Protein AF-A0A7V8NV10-F1 (afdb_monomer_lite)

Radius of gyration: 12.24 Å; chains: 1; bounding box: 25×38×28 Å

Structure (mmCIF, N/CA/C/O backbone):
data_AF-A0A7V8NV10-F1
#
_entry.id   AF-A0A7V8NV10-F1
#
loop_
_atom_site.group_PDB
_atom_site.id
_atom_site.type_symbol
_atom_site.label_atom_id
_atom_site.label_alt_id
_atom_site.label_comp_id
_atom_site.label_asym_id
_atom_site.label_entity_id
_atom_site.label_seq_id
_atom_site.pdbx_PDB_ins_code
_atom_site.Cartn_x
_atom_site.Cartn_y
_atom_site.Cartn_z
_atom_site.occupancy
_atom_site.B_iso_or_equiv
_atom_site.auth_seq_id
_atom_site.auth_comp_id
_atom_site.auth_asym_id
_atom_site.auth_atom_id
_atom_site.pdbx_PDB_model_num
ATOM 1 N N . MET A 1 1 ? 5.918 -14.297 -1.307 1.00 75.62 1 MET A N 1
ATOM 2 C CA . MET A 1 1 ? 4.543 -14.675 -1.708 1.00 75.62 1 MET A CA 1
ATOM 3 C C . MET A 1 1 ? 3.640 -14.989 -0.520 1.00 75.62 1 MET A C 1
ATOM 5 O O . MET A 1 1 ? 2.684 -14.253 -0.336 1.00 75.62 1 MET A O 1
ATOM 9 N N . ALA A 1 2 ? 3.949 -15.976 0.332 1.00 89.56 2 ALA A N 1
ATOM 10 C CA . ALA A 1 2 ? 3.114 -16.298 1.505 1.00 89.56 2 ALA A CA 1
ATOM 11 C C . ALA A 1 2 ? 2.865 -15.093 2.442 1.00 89.56 2 ALA A C 1
ATOM 13 O O . ALA A 1 2 ? 1.727 -14.798 2.788 1.00 89.56 2 ALA A O 1
ATOM 14 N N . GLN A 1 3 ? 3.912 -14.327 2.766 1.00 89.75 3 GLN A N 1
ATOM 15 C CA . GLN A 1 3 ? 3.790 -13.108 3.582 1.00 89.75 3 GLN A CA 1
ATOM 16 C C . GLN A 1 3 ? 2.919 -12.020 2.935 1.00 89.75 3 GLN A C 1
ATOM 18 O O . GLN A 1 3 ? 2.241 -11.284 3.638 1.00 89.75 3 GLN A O 1
ATOM 23 N N . TYR A 1 4 ? 2.916 -11.927 1.602 1.00 92.88 4 TYR A N 1
ATOM 24 C CA . TYR A 1 4 ? 2.077 -10.961 0.888 1.00 92.88 4 TYR A CA 1
ATOM 25 C C . TYR A 1 4 ? 0.600 -11.338 0.997 1.00 92.88 4 TYR A C 1
ATOM 27 O O . TYR A 1 4 ? -0.231 -10.494 1.305 1.00 92.88 4 TYR A O 1
ATOM 35 N N . GLN A 1 5 ? 0.277 -12.620 0.818 1.00 93.38 5 GLN A N 1
ATOM 36 C CA . GLN A 1 5 ? -1.091 -13.105 0.998 1.00 93.38 5 GLN A CA 1
ATOM 37 C C . GLN A 1 5 ? -1.575 -12.917 2.439 1.00 93.38 5 GLN A C 1
ATOM 39 O O . GLN A 1 5 ? -2.704 -12.478 2.637 1.00 93.38 5 GLN A O 1
ATOM 44 N N . MET A 1 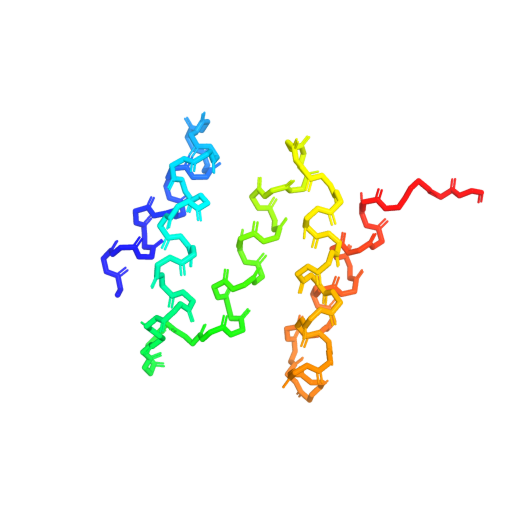6 ? -0.711 -13.171 3.427 1.00 93.31 6 MET A N 1
ATOM 45 C CA . MET A 1 6 ? -1.002 -12.894 4.836 1.00 93.31 6 MET A CA 1
ATOM 46 C C . MET A 1 6 ? -1.342 -11.415 5.054 1.00 93.31 6 MET A C 1
ATOM 48 O O . MET A 1 6 ? -2.399 -11.110 5.591 1.00 93.31 6 MET A O 1
ATOM 52 N N . ALA A 1 7 ? -0.506 -10.500 4.552 1.00 94.94 7 ALA A N 1
ATOM 53 C CA . ALA A 1 7 ? -0.729 -9.062 4.684 1.00 94.94 7 ALA A CA 1
ATOM 54 C C . ALA A 1 7 ? -2.063 -8.613 4.063 1.00 94.94 7 ALA A C 1
ATOM 56 O O . ALA A 1 7 ? -2.786 -7.810 4.646 1.00 94.94 7 ALA A O 1
ATOM 57 N N . ILE A 1 8 ? -2.431 -9.173 2.907 1.00 95.06 8 ILE A N 1
ATOM 58 C CA . ILE A 1 8 ? -3.724 -8.906 2.261 1.00 95.06 8 ILE A CA 1
ATOM 59 C C . ILE A 1 8 ? -4.893 -9.409 3.119 1.00 95.06 8 ILE A C 1
ATOM 61 O O . ILE A 1 8 ? -5.912 -8.724 3.227 1.00 95.06 8 ILE A O 1
ATOM 65 N N . ILE A 1 9 ? -4.771 -10.596 3.719 1.00 95.31 9 ILE A N 1
ATOM 66 C CA . ILE A 1 9 ? -5.794 -11.141 4.619 1.00 95.31 9 ILE A CA 1
ATOM 67 C C . ILE A 1 9 ? -5.922 -10.254 5.858 1.00 95.31 9 ILE A C 1
ATOM 69 O O . ILE A 1 9 ? -7.036 -9.860 6.199 1.00 95.31 9 ILE A O 1
ATOM 73 N N . ASP A 1 10 ? -4.814 -9.876 6.491 1.00 93.75 10 ASP A N 1
ATOM 74 C CA . ASP A 1 10 ? -4.813 -9.014 7.676 1.00 93.75 10 ASP A CA 1
ATOM 75 C C . ASP A 1 10 ? -5.447 -7.644 7.374 1.00 93.75 10 ASP A C 1
ATOM 77 O O . ASP A 1 10 ? -6.315 -7.186 8.120 1.00 93.75 10 ASP A O 1
ATOM 81 N N . ALA A 1 11 ? -5.131 -7.041 6.221 1.00 93.62 11 ALA A N 1
ATOM 82 C CA . ALA A 1 11 ? -5.713 -5.766 5.798 1.00 93.62 11 ALA A CA 1
ATOM 83 C C . ALA A 1 11 ? -7.239 -5.851 5.633 1.00 93.62 11 ALA A C 1
ATOM 85 O O . ALA A 1 11 ? -7.958 -4.910 5.962 1.00 93.62 11 ALA A O 1
ATOM 86 N N . ARG A 1 12 ? -7.752 -6.989 5.146 1.00 91.19 12 ARG A N 1
ATOM 87 C CA . ARG A 1 12 ? -9.190 -7.208 4.904 1.00 91.19 12 ARG A CA 1
ATOM 88 C C . ARG A 1 12 ? -9.961 -7.694 6.126 1.00 91.19 12 ARG A C 1
ATOM 90 O O . ARG A 1 12 ? -11.174 -7.531 6.173 1.00 91.19 12 ARG A O 1
ATOM 97 N N . THR A 1 13 ? -9.285 -8.307 7.092 1.00 92.44 13 THR A N 1
ATOM 98 C CA . THR A 1 13 ? -9.910 -8.917 8.281 1.00 92.44 13 THR A CA 1
ATOM 99 C C . THR A 1 13 ? -9.901 -7.996 9.502 1.00 92.44 13 THR A C 1
ATOM 101 O O . THR A 1 13 ? -10.169 -8.442 10.615 1.00 92.44 13 THR A O 1
ATOM 104 N N . GLY A 1 14 ? -9.630 -6.701 9.303 1.00 88.81 14 GLY A N 1
ATOM 105 C CA . GLY A 1 14 ? -9.652 -5.702 10.373 1.00 88.81 14 GLY A CA 1
ATOM 106 C C . GLY A 1 14 ? -8.363 -5.633 11.191 1.00 88.81 14 GLY A C 1
ATOM 107 O O . GLY A 1 14 ? -8.386 -5.105 12.298 1.00 88.81 14 GLY A O 1
ATOM 108 N N . LYS A 1 15 ? -7.237 -6.126 10.654 1.00 93.69 15 LYS A N 1
ATOM 109 C CA . LYS A 1 15 ? -5.894 -6.007 11.250 1.00 93.69 15 LYS A CA 1
ATOM 110 C C . LYS A 1 15 ? -4.957 -5.144 10.385 1.00 93.69 15 LYS A C 1
ATOM 112 O O . LYS A 1 15 ? -3.884 -5.607 9.986 1.00 93.69 15 LYS A O 1
ATOM 117 N N . PRO A 1 16 ? -5.327 -3.888 10.067 1.00 92.25 16 PRO A N 1
ATOM 118 C CA . PRO A 1 16 ? -4.542 -3.045 9.164 1.00 92.25 16 PRO A CA 1
ATOM 119 C C . PRO A 1 16 ? -3.129 -2.750 9.693 1.00 92.25 16 PRO A C 1
ATOM 121 O O . PRO A 1 16 ? -2.195 -2.641 8.903 1.00 92.25 16 PRO A O 1
ATOM 124 N N . ASP A 1 17 ? -2.928 -2.694 11.012 1.00 92.00 17 ASP A N 1
ATOM 125 C CA . ASP A 1 17 ? -1.605 -2.434 11.596 1.00 92.00 17 ASP A CA 1
ATOM 126 C C . ASP A 1 17 ? -0.622 -3.593 11.386 1.00 92.00 17 ASP A C 1
ATOM 128 O O . ASP A 1 17 ? 0.557 -3.374 11.094 1.00 92.00 17 ASP A O 1
ATOM 132 N N . ASP A 1 18 ? -1.094 -4.835 11.508 1.00 93.75 18 ASP A N 1
ATOM 133 C CA . ASP A 1 18 ? -0.266 -6.020 11.270 1.00 93.75 18 ASP A CA 1
ATOM 134 C C . ASP A 1 18 ? 0.021 -6.194 9.778 1.00 93.75 18 ASP A C 1
ATOM 136 O O . ASP A 1 18 ? 1.169 -6.435 9.388 1.00 93.75 18 ASP A O 1
ATOM 140 N N . ALA A 1 19 ? -0.979 -5.933 8.933 1.00 95.69 19 ALA A N 1
ATOM 141 C CA . ALA A 1 19 ? -0.797 -5.867 7.491 1.00 95.69 19 ALA A CA 1
ATOM 142 C C . ALA A 1 19 ? 0.255 -4.824 7.091 1.00 95.69 19 ALA A C 1
ATOM 144 O O . ALA A 1 19 ? 1.156 -5.125 6.307 1.00 95.69 19 ALA A O 1
ATOM 145 N N . ALA A 1 20 ? 0.207 -3.621 7.671 1.00 95.62 20 ALA A N 1
ATOM 146 C CA . ALA A 1 20 ? 1.174 -2.566 7.389 1.00 95.62 20 ALA A CA 1
ATOM 147 C C . ALA A 1 20 ? 2.610 -2.980 7.757 1.00 95.62 20 ALA A C 1
ATOM 149 O O . ALA A 1 20 ? 3.542 -2.709 6.996 1.00 95.62 20 ALA A O 1
ATOM 150 N N . LYS A 1 21 ? 2.818 -3.685 8.880 1.00 95.12 21 LYS A N 1
ATOM 151 C CA . LYS A 1 21 ? 4.142 -4.232 9.246 1.00 95.12 21 LYS A CA 1
ATOM 152 C C . LYS A 1 21 ? 4.643 -5.237 8.209 1.00 95.12 21 LYS A C 1
ATOM 154 O O . LYS A 1 21 ? 5.802 -5.164 7.795 1.00 95.12 21 LYS A O 1
ATOM 159 N N . LEU A 1 22 ? 3.778 -6.152 7.770 1.00 95.62 22 LEU A N 1
ATOM 160 C CA . LEU A 1 22 ? 4.128 -7.150 6.760 1.00 95.62 22 LEU A CA 1
ATOM 161 C C . LEU A 1 22 ? 4.445 -6.500 5.409 1.00 95.62 22 LEU A C 1
ATOM 163 O O . LEU A 1 22 ? 5.456 -6.843 4.795 1.00 95.62 22 LEU A O 1
ATOM 167 N N . PHE A 1 23 ? 3.646 -5.527 4.967 1.00 96.44 23 PHE A N 1
ATOM 168 C CA . PHE A 1 23 ? 3.923 -4.794 3.734 1.00 96.44 23 PHE A CA 1
ATOM 169 C C . PHE A 1 23 ? 5.230 -3.999 3.816 1.00 96.44 23 PHE A C 1
ATOM 171 O O . PHE A 1 23 ? 6.013 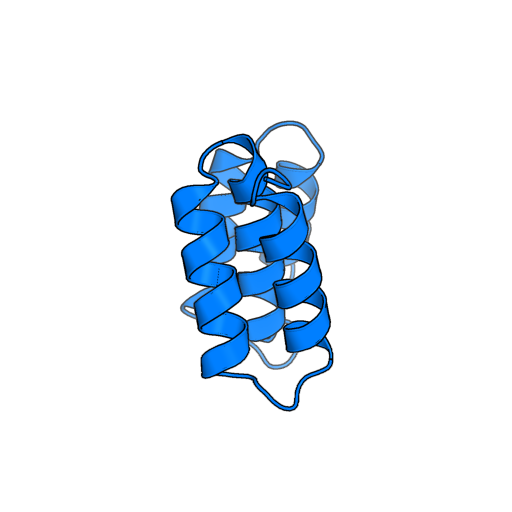-4.055 2.875 1.00 96.44 23 PHE A O 1
ATOM 178 N N . ARG A 1 24 ? 5.550 -3.335 4.936 1.00 94.88 24 ARG A N 1
ATOM 179 C CA . ARG A 1 24 ? 6.862 -2.673 5.095 1.00 94.88 24 ARG A CA 1
ATOM 180 C C . ARG A 1 24 ? 8.018 -3.667 4.929 1.00 94.88 24 ARG A C 1
ATOM 182 O O . ARG A 1 24 ? 8.904 -3.439 4.113 1.00 94.88 24 ARG A O 1
ATOM 189 N N . SER A 1 25 ? 7.944 -4.825 5.587 1.00 94.50 25 SER A N 1
ATOM 190 C CA . SER A 1 25 ? 8.971 -5.870 5.454 1.00 94.50 25 SER A CA 1
ATOM 191 C C . SER A 1 25 ? 9.117 -6.392 4.016 1.00 94.50 25 SER A C 1
ATOM 193 O O . SER A 1 25 ? 10.231 -6.658 3.561 1.00 94.50 25 SER A O 1
ATOM 195 N N . LEU A 1 26 ? 8.007 -6.517 3.286 1.00 94.38 26 LEU A N 1
ATOM 196 C CA . LEU A 1 26 ? 8.000 -6.925 1.879 1.00 94.38 26 LEU A CA 1
ATOM 197 C C . LEU A 1 26 ? 8.546 -5.836 0.944 1.00 94.38 26 LEU A C 1
ATOM 199 O O . LEU A 1 26 ? 9.142 -6.161 -0.081 1.00 94.38 26 LEU A O 1
ATOM 203 N N . ALA A 1 27 ? 8.359 -4.560 1.284 1.00 93.56 27 ALA A N 1
ATOM 204 C CA . ALA A 1 27 ? 8.893 -3.437 0.522 1.00 93.56 27 ALA A CA 1
ATOM 205 C C . ALA A 1 27 ? 10.411 -3.292 0.711 1.00 93.56 27 ALA A C 1
ATOM 207 O O . ALA A 1 27 ? 11.097 -2.893 -0.231 1.00 93.56 27 ALA A O 1
ATOM 208 N N . ASP A 1 28 ? 10.926 -3.657 1.889 1.00 93.00 28 ASP A N 1
ATOM 209 C CA . ASP A 1 28 ? 12.363 -3.687 2.193 1.00 93.00 28 ASP A CA 1
ATOM 210 C C . ASP A 1 28 ? 13.088 -4.841 1.484 1.00 93.00 28 ASP A C 1
ATOM 212 O O . ASP A 1 28 ? 14.257 -4.719 1.117 1.00 93.00 28 ASP A O 1
ATOM 216 N N . LYS A 1 29 ? 12.403 -5.973 1.274 1.00 91.75 29 LYS A N 1
ATOM 217 C CA . LYS A 1 29 ? 12.938 -7.161 0.586 1.00 91.75 29 LYS A CA 1
ATOM 218 C C . LYS A 1 29 ? 12.015 -7.601 -0.555 1.00 91.75 29 LYS A C 1
ATOM 220 O O . LYS A 1 29 ? 11.362 -8.646 -0.451 1.00 91.75 29 LYS A O 1
ATOM 225 N N . PRO A 1 30 ? 11.949 -6.824 -1.649 1.00 89.50 30 PRO A N 1
ATOM 226 C CA . PRO A 1 30 ? 11.097 -7.164 -2.774 1.00 89.50 30 PRO A CA 1
ATOM 227 C C . PRO A 1 30 ? 11.590 -8.433 -3.469 1.00 89.50 30 PRO A C 1
ATOM 229 O O . PRO A 1 30 ? 12.771 -8.778 -3.444 1.00 89.50 30 PRO A O 1
ATOM 232 N N . SER A 1 31 ? 10.671 -9.125 -4.132 1.00 91.06 31 SER A N 1
ATOM 233 C CA . SER A 1 31 ? 10.982 -10.304 -4.943 1.00 91.06 31 SER A CA 1
ATOM 234 C C . SER A 1 31 ? 10.424 -10.130 -6.347 1.00 91.06 31 SER A C 1
ATOM 236 O O . SER A 1 31 ? 9.533 -9.314 -6.560 1.00 91.06 31 SER A O 1
ATOM 238 N N . VAL A 1 32 ? 10.893 -10.936 -7.301 1.00 89.19 32 VAL A N 1
ATOM 239 C CA . VAL A 1 32 ? 10.366 -10.924 -8.680 1.00 89.19 32 VAL A CA 1
ATOM 240 C C . VAL A 1 32 ? 8.848 -11.120 -8.699 1.00 89.19 32 VAL A C 1
ATOM 242 O O . VAL A 1 32 ? 8.138 -10.482 -9.465 1.00 89.19 32 VAL A O 1
ATOM 245 N N . LEU A 1 33 ? 8.348 -11.984 -7.816 1.00 88.81 33 LEU A N 1
ATOM 246 C CA . LEU A 1 33 ? 6.929 -12.295 -7.722 1.00 88.81 33 LEU A CA 1
ATOM 247 C C . LEU A 1 33 ? 6.136 -11.183 -7.009 1.00 88.81 33 LEU A C 1
ATOM 249 O O . LEU A 1 33 ? 4.986 -10.928 -7.351 1.00 88.81 33 LEU A O 1
ATOM 253 N N . VAL A 1 34 ? 6.72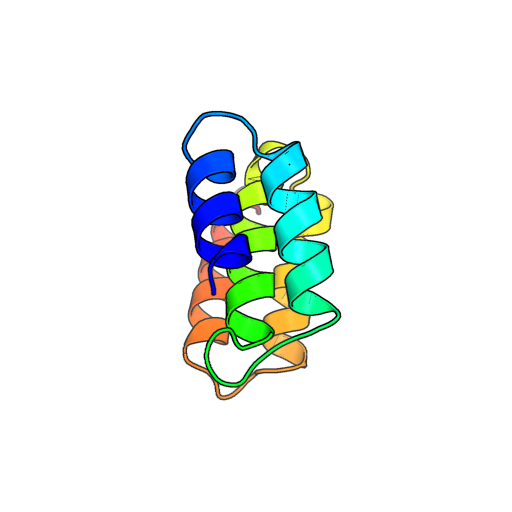9 -10.542 -5.999 1.00 91.31 34 VAL A N 1
ATOM 254 C CA . VAL A 1 34 ? 6.103 -9.467 -5.214 1.00 91.31 34 VAL A CA 1
ATOM 255 C C . VAL A 1 34 ? 6.970 -8.212 -5.347 1.00 91.31 34 VAL A C 1
ATOM 257 O O . VAL A 1 34 ? 7.865 -8.001 -4.519 1.00 91.31 34 VAL A O 1
ATOM 260 N N . PRO A 1 35 ? 6.762 -7.410 -6.406 1.00 92.88 35 PRO A N 1
ATOM 261 C CA . PRO A 1 35 ? 7.588 -6.244 -6.669 1.00 92.88 35 PRO A CA 1
ATOM 262 C C . PRO A 1 35 ? 7.290 -5.121 -5.672 1.00 92.88 35 PRO A C 1
ATOM 264 O O . PRO A 1 35 ? 6.147 -4.908 -5.269 1.00 92.88 35 PRO A O 1
ATOM 267 N N . ARG A 1 36 ? 8.322 -4.349 -5.319 1.00 93.56 36 ARG A N 1
ATOM 268 C CA . ARG A 1 36 ? 8.226 -3.207 -4.395 1.00 93.56 36 ARG A CA 1
ATOM 269 C C . ARG A 1 36 ? 7.071 -2.231 -4.687 1.00 93.56 36 ARG A C 1
ATOM 271 O O . ARG A 1 36 ? 6.342 -1.936 -3.742 1.00 93.56 36 ARG A O 1
ATOM 278 N N . PRO A 1 37 ? 6.843 -1.756 -5.932 1.00 94.00 37 PRO A N 1
ATOM 279 C CA . PRO A 1 37 ? 5.735 -0.840 -6.225 1.00 94.00 37 PRO A CA 1
ATOM 280 C C . PRO A 1 37 ? 4.363 -1.400 -5.832 1.00 94.00 37 PRO A C 1
ATOM 282 O O . PRO A 1 37 ? 3.529 -0.661 -5.315 1.00 94.00 37 PRO A O 1
ATOM 285 N N . LEU A 1 38 ? 4.140 -2.706 -6.024 1.00 93.75 38 LEU A N 1
ATOM 286 C CA . LEU A 1 38 ? 2.885 -3.363 -5.645 1.00 93.75 38 LEU A CA 1
ATOM 287 C C . LEU A 1 38 ? 2.691 -3.330 -4.129 1.00 93.75 38 LEU A C 1
ATOM 289 O O . LEU A 1 38 ? 1.618 -2.991 -3.642 1.00 93.75 38 LEU A O 1
ATOM 293 N N . VAL A 1 39 ? 3.747 -3.649 -3.386 1.00 95.69 39 VAL A N 1
ATOM 294 C CA . VAL A 1 39 ? 3.709 -3.683 -1.922 1.00 95.69 39 VAL A CA 1
ATOM 295 C C . VAL A 1 39 ? 3.468 -2.299 -1.335 1.00 95.69 39 VAL A C 1
ATOM 297 O O . VAL A 1 39 ? 2.656 -2.154 -0.426 1.00 95.69 39 VAL A O 1
ATOM 300 N N . LEU A 1 40 ? 4.152 -1.279 -1.857 1.00 95.75 40 LEU A N 1
ATOM 301 C CA . LEU A 1 40 ? 3.960 0.099 -1.413 1.00 95.75 40 LEU A CA 1
ATOM 302 C C . LEU A 1 40 ? 2.528 0.574 -1.661 1.00 95.75 40 LEU A C 1
ATOM 304 O O . LEU A 1 40 ? 1.957 1.256 -0.814 1.00 95.75 40 LEU A O 1
ATOM 308 N N . LEU A 1 41 ? 1.934 0.194 -2.794 1.00 95.69 41 LEU A N 1
ATOM 309 C CA . LEU A 1 41 ? 0.556 0.555 -3.101 1.00 95.69 41 LEU A CA 1
ATOM 310 C C . LEU A 1 41 ? -0.420 -0.057 -2.086 1.00 95.69 41 LEU A C 1
ATOM 312 O O . LEU A 1 41 ? -1.294 0.642 -1.577 1.00 95.69 41 LEU A O 1
ATOM 316 N N . GLU A 1 42 ? -0.256 -1.339 -1.757 1.00 95.69 42 GLU A N 1
ATOM 317 C CA . GLU A 1 42 ? -1.092 -2.005 -0.751 1.00 95.69 42 GLU A CA 1
ATOM 318 C C . GLU A 1 42 ? -0.856 -1.459 0.664 1.00 95.69 42 GLU A C 1
ATOM 320 O O . GLU A 1 42 ? -1.808 -1.288 1.430 1.00 95.69 42 GLU A O 1
ATOM 325 N N . LEU A 1 43 ? 0.384 -1.089 1.000 1.00 96.38 43 LEU A N 1
ATOM 326 C CA . LEU A 1 43 ? 0.697 -0.404 2.253 1.00 96.38 43 LEU A CA 1
ATOM 327 C C . LEU A 1 43 ? -0.046 0.934 2.355 1.00 96.38 43 LEU A C 1
ATOM 329 O O . LEU A 1 43 ? -0.696 1.198 3.363 1.00 96.38 43 LEU A O 1
ATOM 333 N N . ALA A 1 44 ? 0.001 1.754 1.305 1.00 95.88 44 ALA A N 1
ATOM 334 C CA . ALA A 1 44 ? -0.692 3.038 1.275 1.00 95.88 44 ALA A CA 1
ATOM 335 C C . ALA A 1 44 ? -2.217 2.874 1.365 1.00 95.88 44 ALA A C 1
ATOM 337 O O . ALA A 1 44 ? -2.874 3.622 2.085 1.00 95.88 44 ALA A O 1
ATOM 338 N N . ARG A 1 45 ? -2.790 1.861 0.703 1.00 95.06 45 ARG A N 1
ATOM 339 C CA . ARG A 1 45 ? -4.218 1.518 0.834 1.00 95.06 45 ARG A CA 1
ATOM 340 C C . ARG A 1 45 ? -4.587 1.144 2.261 1.00 95.06 45 ARG A C 1
ATOM 342 O O . ARG A 1 45 ? -5.595 1.619 2.769 1.00 95.06 45 ARG A O 1
ATOM 349 N N . THR A 1 46 ? -3.754 0.330 2.901 1.00 95.50 46 THR A N 1
ATOM 350 C CA . THR A 1 46 ? -3.963 -0.138 4.277 1.00 95.50 46 THR A CA 1
ATOM 351 C C . THR A 1 46 ? -3.892 1.011 5.280 1.00 95.50 46 THR A C 1
ATOM 353 O O . THR A 1 46 ? -4.682 1.070 6.216 1.00 95.50 46 THR A O 1
ATOM 356 N N . LEU A 1 47 ? -2.967 1.948 5.067 1.00 94.38 47 LEU A N 1
ATOM 357 C CA . LEU A 1 47 ? -2.767 3.107 5.935 1.00 94.38 47 LEU A CA 1
ATOM 358 C C . LEU A 1 47 ? -3.737 4.254 5.656 1.00 94.38 47 LEU A C 1
ATOM 360 O O . LEU A 1 47 ? -3.752 5.215 6.416 1.00 94.38 47 LEU A O 1
ATOM 364 N N . ARG A 1 48 ? -4.531 4.195 4.584 1.00 92.56 48 ARG A N 1
ATOM 365 C CA . ARG A 1 48 ? -5.363 5.319 4.145 1.00 92.56 48 ARG A CA 1
ATOM 366 C C . ARG A 1 48 ? -6.279 5.844 5.250 1.00 92.56 48 ARG A C 1
ATOM 368 O O . ARG A 1 48 ? -6.386 7.053 5.425 1.00 92.56 48 ARG A O 1
ATOM 375 N N . ASP A 1 49 ? -6.909 4.932 5.980 1.00 89.31 49 ASP A N 1
ATOM 376 C CA . ASP A 1 49 ? -7.959 5.278 6.934 1.00 89.31 49 ASP A CA 1
ATOM 377 C C . ASP A 1 49 ? -7.385 5.539 8.344 1.00 89.31 49 ASP A C 1
ATOM 379 O O . ASP A 1 49 ? -7.912 6.367 9.082 1.00 89.31 49 ASP A O 1
ATOM 383 N N . SER A 1 50 ? -6.278 4.879 8.714 1.00 90.50 50 SER A N 1
ATOM 384 C CA . SER A 1 50 ? -5.633 5.024 10.031 1.00 90.50 50 SER A CA 1
ATOM 385 C C . SER A 1 50 ? -4.535 6.093 10.072 1.00 90.50 50 SER A C 1
ATOM 387 O O . SER A 1 50 ? -4.355 6.761 11.088 1.00 90.50 50 SER A O 1
ATOM 389 N N . ASN A 1 51 ? -3.796 6.270 8.976 1.00 92.94 51 ASN A N 1
ATOM 390 C CA . ASN A 1 51 ? -2.711 7.236 8.837 1.00 92.94 51 ASN A CA 1
ATOM 391 C C . ASN A 1 51 ? -2.674 7.839 7.415 1.00 92.94 51 ASN A C 1
ATOM 393 O O . ASN A 1 51 ? -1.743 7.578 6.639 1.00 92.94 51 ASN A O 1
ATOM 397 N N . PRO A 1 52 ? -3.658 8.690 7.063 1.00 93.56 52 PRO A N 1
ATOM 398 C CA . PRO A 1 52 ? -3.776 9.271 5.724 1.00 93.56 52 PRO A CA 1
ATOM 399 C C . PRO A 1 52 ? -2.532 10.058 5.293 1.00 93.56 52 PRO A C 1
ATOM 401 O O . PRO A 1 52 ? -2.187 10.085 4.113 1.00 93.56 52 PRO A O 1
ATOM 404 N N . LYS A 1 53 ? -1.813 10.667 6.245 1.00 93.31 53 LYS A N 1
ATOM 405 C CA . LYS A 1 53 ? -0.575 11.407 5.969 1.00 93.31 53 LYS A CA 1
ATOM 406 C C . LYS A 1 53 ? 0.536 10.486 5.463 1.00 93.31 53 LYS A C 1
ATOM 408 O O . LYS A 1 53 ? 1.215 10.817 4.495 1.00 93.31 53 LYS A O 1
ATOM 413 N N . GLU A 1 54 ? 0.730 9.338 6.108 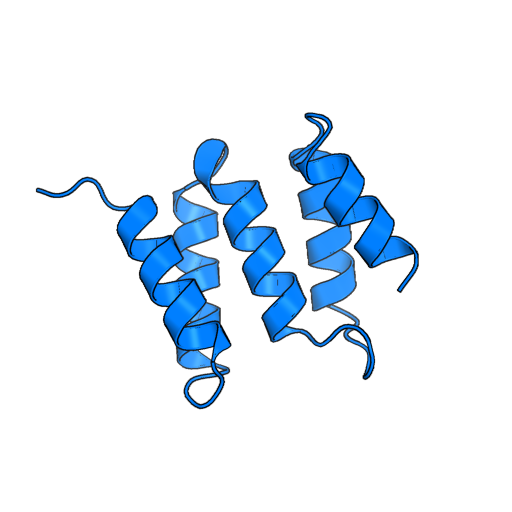1.00 93.81 54 GLU A N 1
ATOM 414 C CA . GLU A 1 54 ? 1.721 8.354 5.663 1.00 93.81 54 GLU A CA 1
ATOM 415 C C . GLU A 1 54 ? 1.309 7.716 4.333 1.00 93.81 54 GLU A C 1
ATOM 417 O O . GLU A 1 54 ? 2.136 7.603 3.431 1.00 93.81 54 GLU A O 1
ATOM 422 N N . ALA A 1 55 ? 0.025 7.390 4.169 1.00 95.62 55 ALA A N 1
ATOM 423 C CA . ALA A 1 55 ? -0.499 6.867 2.912 1.00 95.62 55 ALA A CA 1
ATOM 424 C C . ALA A 1 55 ? -0.247 7.825 1.734 1.00 95.62 55 ALA A C 1
ATOM 426 O O . ALA A 1 55 ? 0.250 7.399 0.690 1.00 95.62 55 ALA A O 1
ATOM 427 N N . ALA A 1 56 ? -0.505 9.125 1.914 1.00 95.44 56 ALA A N 1
ATOM 428 C CA . ALA A 1 56 ? -0.234 10.139 0.899 1.00 95.44 56 ALA A CA 1
ATOM 429 C C . ALA A 1 56 ? 1.258 10.203 0.527 1.00 95.44 56 ALA A C 1
ATOM 431 O O . ALA A 1 56 ? 1.599 10.196 -0.657 1.00 95.44 56 ALA A O 1
ATOM 432 N N . ASN A 1 57 ? 2.155 10.186 1.517 1.00 96.00 57 ASN A N 1
ATOM 433 C CA . ASN A 1 57 ? 3.599 10.177 1.264 1.00 96.00 57 ASN A CA 1
ATOM 434 C C . ASN A 1 57 ? 4.030 8.952 0.443 1.00 96.00 57 ASN A C 1
ATOM 436 O O . ASN A 1 57 ? 4.834 9.080 -0.480 1.00 96.00 57 ASN A O 1
ATOM 440 N N . ILE A 1 58 ? 3.484 7.770 0.746 1.00 96.25 58 ILE A N 1
ATOM 441 C CA . ILE A 1 58 ? 3.813 6.536 0.022 1.00 96.25 58 ILE A CA 1
ATOM 442 C C . ILE A 1 58 ? 3.278 6.588 -1.411 1.00 96.25 58 ILE A C 1
ATOM 444 O O . ILE A 1 58 ? 4.000 6.239 -2.342 1.00 96.25 58 ILE A O 1
ATOM 448 N N . TYR A 1 59 ? 2.052 7.065 -1.633 1.00 95.62 59 TYR A N 1
ATOM 449 C CA . TYR A 1 59 ? 1.539 7.239 -2.993 1.00 95.62 59 TYR A CA 1
ATOM 450 C C . TYR A 1 59 ? 2.389 8.222 -3.812 1.00 95.62 59 TYR A C 1
ATOM 452 O O . TYR A 1 59 ? 2.717 7.943 -4.965 1.00 95.62 59 TYR A O 1
ATOM 460 N N . GLN A 1 60 ? 2.824 9.335 -3.216 1.00 94.62 60 GLN A N 1
ATOM 461 C CA . GLN A 1 60 ? 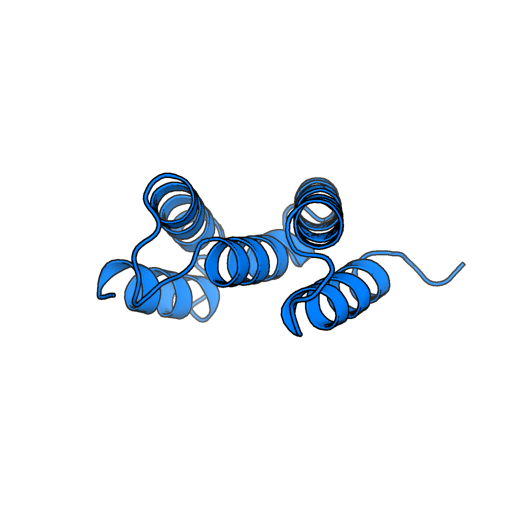3.752 10.264 -3.870 1.00 94.62 60 GLN A CA 1
ATOM 462 C C . GLN A 1 60 ? 5.103 9.606 -4.177 1.00 94.62 60 GLN A C 1
ATOM 464 O O . GLN A 1 60 ? 5.654 9.807 -5.261 1.00 94.62 60 GLN A O 1
ATOM 469 N N . GLN A 1 61 ? 5.623 8.790 -3.257 1.00 94.75 61 GLN A N 1
ATOM 470 C CA . GLN A 1 61 ? 6.843 8.016 -3.472 1.00 94.75 61 GLN A CA 1
ATOM 471 C C . GLN A 1 61 ? 6.696 7.067 -4.662 1.00 94.75 61 GLN A C 1
ATOM 473 O O . GLN A 1 61 ? 7.583 7.016 -5.510 1.00 94.75 61 GLN A O 1
ATOM 478 N N . ILE A 1 62 ? 5.570 6.358 -4.759 1.00 94.56 62 ILE A N 1
ATOM 479 C CA . ILE A 1 62 ? 5.296 5.442 -5.866 1.00 94.56 62 ILE A CA 1
ATOM 480 C C . ILE A 1 62 ? 5.357 6.176 -7.204 1.00 94.56 62 ILE A C 1
ATOM 482 O O . ILE A 1 62 ? 6.024 5.709 -8.120 1.00 94.56 62 ILE A O 1
ATOM 486 N N . LYS A 1 63 ? 4.717 7.343 -7.312 1.00 93.12 63 LYS A N 1
ATOM 487 C CA . LYS A 1 63 ? 4.754 8.148 -8.539 1.00 93.12 63 LYS A CA 1
ATOM 488 C C . LYS A 1 63 ? 6.158 8.621 -8.898 1.00 93.12 63 LYS A C 1
ATOM 490 O O . LYS A 1 63 ? 6.508 8.683 -10.070 1.00 93.12 63 LYS A O 1
ATOM 495 N N . LYS A 1 64 ? 6.948 8.990 -7.890 1.00 93.56 64 LYS A N 1
ATOM 496 C CA . LYS A 1 64 ? 8.308 9.498 -8.085 1.00 93.56 64 LYS A CA 1
ATOM 497 C C . LYS A 1 64 ? 9.279 8.395 -8.502 1.00 93.56 64 LYS A C 1
ATOM 499 O O . LYS A 1 64 ? 10.140 8.631 -9.341 1.00 93.56 64 LYS A O 1
ATOM 504 N N . GLU A 1 65 ? 9.173 7.224 -7.885 1.00 92.12 65 GLU A N 1
ATOM 505 C CA . GLU A 1 65 ? 10.109 6.114 -8.085 1.00 92.12 65 GLU A CA 1
ATOM 506 C C . GLU A 1 65 ? 9.680 5.162 -9.208 1.00 92.12 65 GLU A C 1
ATOM 508 O O . GLU A 1 65 ? 10.528 4.493 -9.795 1.00 92.12 65 GLU A O 1
ATOM 513 N N . PHE A 1 66 ? 8.384 5.107 -9.526 1.00 92.25 66 PHE A N 1
ATOM 514 C CA . PHE A 1 66 ? 7.806 4.207 -10.529 1.00 92.25 66 PHE A CA 1
ATOM 515 C C . PHE A 1 66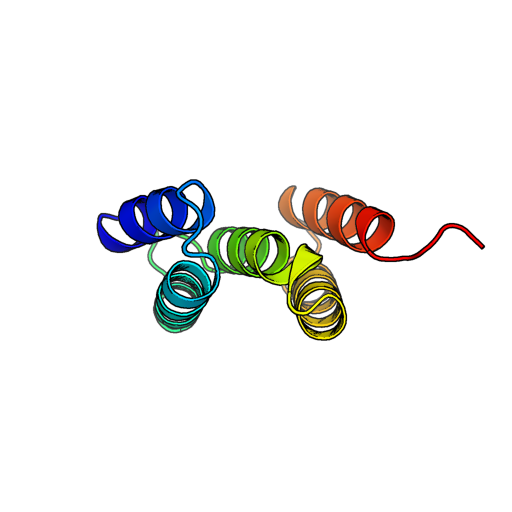 ? 6.843 4.941 -11.486 1.00 92.25 66 PHE A C 1
ATOM 517 O O . PHE A 1 66 ? 5.690 4.521 -11.612 1.00 92.25 66 PHE A O 1
ATOM 524 N N . PRO A 1 67 ? 7.282 6.019 -12.169 1.00 86.06 67 PRO A N 1
ATOM 525 C CA . PRO A 1 67 ? 6.407 6.864 -12.989 1.00 86.06 67 PRO A CA 1
ATOM 526 C C . PRO A 1 67 ? 5.797 6.140 -14.200 1.00 86.06 67 PRO A C 1
ATOM 528 O O . PRO A 1 67 ? 4.662 6.423 -14.561 1.00 86.06 67 PRO A O 1
ATOM 531 N N . ASP A 1 68 ? 6.514 5.182 -14.792 1.00 80.38 68 ASP A N 1
ATOM 532 C CA . ASP A 1 68 ? 6.086 4.487 -16.020 1.00 80.38 68 ASP A CA 1
ATOM 533 C C . ASP A 1 68 ? 5.208 3.252 -15.753 1.00 80.38 68 ASP A C 1
ATOM 535 O O . ASP A 1 68 ? 4.769 2.562 -16.674 1.00 80.38 68 ASP A O 1
ATOM 539 N N . ALA A 1 69 ? 4.977 2.914 -14.483 1.00 77.00 69 ALA A N 1
ATOM 540 C CA . ALA A 1 69 ? 4.172 1.761 -14.116 1.00 77.00 69 ALA A CA 1
ATOM 541 C C . ALA A 1 69 ? 2.690 2.150 -14.032 1.00 77.00 69 ALA A C 1
ATOM 543 O O . ALA A 1 69 ? 2.353 3.141 -13.394 1.00 77.00 69 ALA A O 1
ATOM 544 N N . ASN A 1 70 ? 1.780 1.276 -14.488 1.00 87.81 70 ASN A N 1
ATOM 545 C CA . ASN A 1 70 ? 0.322 1.392 -14.246 1.00 87.81 70 ASN A CA 1
ATOM 546 C C . ASN A 1 70 ? -0.054 1.548 -12.752 1.00 87.81 70 ASN A C 1
ATOM 548 O O . ASN A 1 70 ? -1.205 1.800 -12.396 1.00 87.81 70 ASN A O 1
ATOM 552 N N . ILE A 1 71 ? 0.903 1.319 -11.853 1.00 89.88 71 ILE A N 1
ATOM 553 C CA . ILE A 1 71 ? 0.787 1.551 -10.419 1.00 89.88 71 ILE A CA 1
ATOM 554 C C . ILE A 1 71 ? 0.817 3.047 -10.055 1.00 89.88 71 ILE A C 1
ATOM 556 O O . ILE A 1 71 ? 0.179 3.413 -9.071 1.00 89.88 71 ILE A O 1
ATOM 560 N N . ALA A 1 72 ? 1.484 3.909 -10.829 1.00 90.44 72 ALA A N 1
ATOM 561 C CA . ALA A 1 72 ? 1.486 5.356 -10.610 1.00 90.44 72 ALA A CA 1
ATOM 562 C C . ALA A 1 72 ? 0.068 5.940 -10.720 1.00 90.44 72 ALA A C 1
ATOM 564 O O . ALA A 1 72 ? -0.357 6.664 -9.822 1.00 90.44 72 ALA A O 1
ATOM 565 N N . ASP A 1 73 ? -0.713 5.513 -11.718 1.00 92.38 73 ASP A N 1
ATOM 566 C CA . ASP A 1 73 ? -2.128 5.892 -11.855 1.00 92.38 73 ASP A CA 1
ATOM 567 C C . ASP A 1 73 ? -2.973 5.434 -10.658 1.00 92.38 73 ASP A C 1
ATOM 569 O O . ASP A 1 73 ? -3.901 6.115 -10.218 1.00 92.38 73 ASP A O 1
ATOM 573 N N . GLN A 1 74 ? -2.674 4.251 -10.113 1.00 93.00 74 GLN A N 1
ATOM 574 C CA . GLN A 1 74 ? -3.359 3.748 -8.922 1.00 93.00 74 GLN A CA 1
ATOM 575 C C . GLN A 1 74 ? -2.969 4.532 -7.669 1.00 93.00 74 GLN A C 1
ATOM 577 O O . GLN A 1 74 ? -3.814 4.721 -6.793 1.00 93.00 74 GLN A O 1
ATOM 582 N N . ALA A 1 75 ? -1.720 4.990 -7.587 1.00 92.94 75 ALA A N 1
ATOM 583 C CA . ALA A 1 75 ? -1.261 5.854 -6.514 1.00 92.94 75 ALA A CA 1
ATOM 584 C C . ALA A 1 75 ? -1.911 7.241 -6.589 1.00 92.94 75 ALA A C 1
ATOM 586 O O . ALA A 1 75 ? -2.319 7.765 -5.556 1.00 92.94 75 ALA A O 1
ATOM 587 N N . ASP A 1 76 ? -2.099 7.786 -7.793 1.00 92.69 76 ASP A N 1
ATOM 588 C CA . ASP A 1 76 ? -2.844 9.031 -8.004 1.00 92.69 76 ASP A CA 1
ATOM 589 C C . ASP A 1 76 ? -4.287 8.931 -7.517 1.00 92.69 76 ASP A C 1
ATOM 591 O O . ASP A 1 76 ? -4.718 9.707 -6.668 1.00 92.69 76 ASP A O 1
ATOM 595 N N . ARG A 1 77 ? -5.008 7.888 -7.937 1.00 92.50 77 ARG A N 1
ATOM 596 C CA . ARG A 1 77 ? -6.371 7.635 -7.440 1.00 92.50 77 ARG A CA 1
ATOM 597 C C . ARG A 1 77 ? -6.411 7.462 -5.919 1.00 92.50 77 ARG A C 1
ATOM 599 O O . ARG A 1 77 ? -7.383 7.843 -5.270 1.00 92.50 77 ARG A O 1
ATOM 606 N N . GLY A 1 78 ? -5.366 6.862 -5.349 1.00 90.81 78 GLY A N 1
ATOM 607 C CA . GLY A 1 78 ? -5.195 6.722 -3.907 1.00 90.81 78 GLY A CA 1
ATOM 608 C C . GLY A 1 78 ? -5.062 8.071 -3.198 1.00 90.81 78 GLY A C 1
ATOM 609 O O . GLY A 1 78 ? -5.770 8.308 -2.218 1.00 90.81 78 GLY A O 1
ATOM 610 N N . LEU A 1 79 ? -4.221 8.967 -3.718 1.00 91.31 79 LEU A N 1
ATOM 611 C CA . LEU A 1 79 ? -4.043 10.337 -3.219 1.00 91.31 79 LEU A CA 1
ATOM 612 C C . LEU A 1 79 ? -5.326 11.160 -3.289 1.00 91.31 79 LEU A C 1
ATOM 614 O O . LEU A 1 79 ? -5.681 11.828 -2.313 1.00 91.31 79 LEU A O 1
ATOM 618 N N . ASP A 1 80 ? -6.041 11.059 -4.406 1.00 90.94 80 ASP A N 1
ATOM 619 C CA . ASP A 1 80 ? -7.322 11.738 -4.604 1.00 90.94 80 ASP A CA 1
ATOM 620 C C . ASP A 1 80 ? -8.380 11.256 -3.605 1.00 90.94 80 ASP A C 1
ATOM 622 O O . ASP A 1 80 ? -9.260 12.018 -3.216 1.00 90.94 80 ASP A O 1
ATOM 626 N N . SER A 1 81 ? -8.292 9.998 -3.156 1.00 88.81 81 SER A N 1
ATOM 627 C CA . SER A 1 81 ? -9.199 9.451 -2.139 1.00 88.81 81 SER A CA 1
ATOM 628 C C . SER A 1 81 ? -8.875 9.888 -0.705 1.00 88.81 81 SER A C 1
ATOM 630 O O . SER A 1 81 ? -9.730 9.756 0.166 1.00 88.81 81 SER A O 1
ATOM 632 N N . ILE A 1 82 ? -7.658 10.388 -0.451 1.00 86.62 82 ILE A N 1
ATOM 633 C CA . ILE A 1 82 ? -7.216 10.888 0.865 1.00 86.62 82 ILE A CA 1
ATOM 634 C C . ILE A 1 82 ? -7.454 12.388 1.000 1.00 86.62 82 ILE A C 1
ATOM 636 O O . ILE A 1 82 ? -7.736 12.887 2.090 1.00 86.62 82 ILE A O 1
ATOM 640 N N . SER A 1 83 ? -7.299 13.118 -0.098 1.00 68.19 83 SER A N 1
ATOM 641 C CA . SER A 1 83 ? -7.457 14.564 -0.100 1.00 68.19 83 SER A CA 1
ATOM 642 C C . SER A 1 83 ? -8.950 14.896 -0.040 1.00 68.19 83 SER A C 1
ATOM 644 O O . SER A 1 83 ? -9.694 14.471 -0.927 1.00 68.19 83 SER A O 1
ATOM 646 N N . PRO A 1 84 ? -9.439 15.644 0.967 1.00 56.66 84 PRO A N 1
ATOM 647 C CA . PRO A 1 84 ? -10.795 16.160 0.896 1.00 56.66 84 PRO A CA 1
ATOM 648 C C . PRO A 1 84 ? -10.872 17.068 -0.336 1.00 56.66 84 PRO A C 1
ATOM 650 O O . PRO A 1 84 ? -10.076 18.000 -0.465 1.00 56.66 84 PRO A O 1
ATOM 653 N N . LYS A 1 85 ? -11.801 16.773 -1.258 1.00 48.69 85 LYS A N 1
ATOM 654 C CA . LYS A 1 85 ? -12.159 17.705 -2.336 1.00 48.69 85 LYS A CA 1
ATOM 655 C C . LYS A 1 85 ? -12.525 19.029 -1.669 1.00 48.69 85 LYS A C 1
ATOM 657 O O . LYS A 1 85 ? -13.538 19.092 -0.976 1.00 48.69 85 LYS A O 1
ATOM 662 N N . SER A 1 86 ? -11.632 20.007 -1.793 1.00 47.25 86 SER A N 1
ATOM 663 C CA . SER A 1 86 ? -11.865 21.385 -1.357 1.00 47.25 86 SER A CA 1
ATOM 664 C C . SER A 1 86 ? -12.814 22.076 -2.324 1.00 47.25 86 SER A C 1
ATOM 666 O O . SER A 1 86 ? -12.759 21.732 -3.528 1.00 47.25 86 SER A O 1
#

Sequence (86 aa):
MAQYQMAIIDARTGKPDDAAKLFRSLADKPSVLVPRPLVLLELARTLRDSNPKEAANIYQQIKKEFPDANIADQADRGLDSISPKS

InterPro domains:
  IPR011990 Tetratricopeptide-like helical domain superfamily [G3DSA:1.25.40.10] (1-83)
  IPR019734 Tetratricopeptide repeat [PF13174] (2-29)
  IPR019734 Tetratricopeptide repeat [PF13174] (39-68)

pLDDT: mean 90.7, std 8.83, range [47.25, 96.44]

Secondary structure (DSSP, 8-state):
-HHHHHHHHHHHTT-HHHHHHHHHHHHHS--SSS-HHHHHHHHHHHHTTT-HHHHHHHHHHHHHH-TTSHHHHHHHHHHHHHS---

Organism: NCBI:txid2741543

Foldseek 3Di:
DVLLVVLVCCLVVVNLVVSLVSLVVCLVPPDPVRHNLNSLLVNLVSCCVVPVPVSLVSLVVSCVVPVPDPSNVSSVVSNVVNDPPD